Protein AF-A0A7S2CHX7-F1 (afdb_monomer_lite)

Structure (mmCIF, N/CA/C/O backbone):
data_AF-A0A7S2CHX7-F1
#
_entry.id   AF-A0A7S2CHX7-F1
#
loop_
_atom_site.group_PDB
_atom_site.id
_atom_site.type_symbol
_atom_site.label_atom_id
_atom_site.label_alt_id
_atom_site.label_comp_id
_atom_site.label_asym_id
_atom_site.label_entity_id
_atom_site.label_seq_id
_atom_site.pdbx_PDB_ins_code
_atom_site.Cartn_x
_atom_site.Cartn_y
_atom_site.Cartn_z
_atom_site.occupancy
_atom_site.B_iso_or_equiv
_atom_site.auth_seq_id
_atom_site.auth_comp_id
_atom_site.auth_asym_id
_atom_site.auth_atom_id
_atom_site.pdbx_PDB_model_num
ATOM 1 N N . SER A 1 1 ? 9.222 -17.373 0.001 1.00 63.88 1 SER A N 1
ATOM 2 C CA . SER A 1 1 ? 9.057 -16.154 0.825 1.00 63.88 1 SER A CA 1
ATOM 3 C C . SER A 1 1 ? 8.581 -14.912 0.051 1.00 63.88 1 SER A C 1
ATOM 5 O O . SER A 1 1 ? 8.335 -13.904 0.696 1.00 63.88 1 SER A O 1
ATOM 7 N N . LEU A 1 2 ? 8.325 -14.963 -1.270 1.00 80.69 2 LEU A N 1
ATOM 8 C CA . LEU A 1 2 ? 7.748 -13.833 -2.034 1.00 80.69 2 LEU A CA 1
ATOM 9 C C . LEU A 1 2 ? 6.298 -13.492 -1.632 1.00 80.69 2 LEU A C 1
ATOM 11 O O . LEU A 1 2 ? 5.944 -12.325 -1.510 1.00 80.69 2 LEU A O 1
ATOM 15 N N . MET A 1 3 ? 5.481 -14.513 -1.355 1.00 83.44 3 MET A N 1
ATOM 16 C CA . MET A 1 3 ? 4.083 -14.337 -0.939 1.00 83.44 3 MET A CA 1
ATOM 17 C C . MET A 1 3 ? 3.954 -13.505 0.345 1.00 83.44 3 MET A C 1
ATOM 19 O O . MET A 1 3 ? 3.057 -12.683 0.447 1.00 83.44 3 MET A O 1
ATOM 23 N N . ALA A 1 4 ? 4.880 -13.666 1.297 1.00 86.62 4 ALA A N 1
ATOM 24 C CA . ALA A 1 4 ? 4.875 -12.906 2.547 1.00 86.62 4 ALA A CA 1
ATOM 25 C C . ALA A 1 4 ? 5.188 -11.413 2.339 1.00 86.62 4 ALA A C 1
ATOM 27 O O . ALA A 1 4 ? 4.669 -10.581 3.073 1.00 86.62 4 ALA A O 1
ATOM 28 N N . LEU A 1 5 ? 5.999 -11.073 1.329 1.00 85.50 5 LEU A N 1
ATOM 29 C CA . LEU A 1 5 ? 6.276 -9.683 0.957 1.00 85.50 5 LEU A CA 1
ATOM 30 C C . LEU A 1 5 ? 5.083 -9.040 0.236 1.00 85.50 5 LEU A C 1
ATOM 32 O O . LEU A 1 5 ? 4.825 -7.855 0.409 1.00 85.50 5 LEU A O 1
ATOM 36 N N . TRP A 1 6 ? 4.355 -9.824 -0.562 1.00 85.12 6 TRP A N 1
ATOM 37 C CA . TRP A 1 6 ? 3.205 -9.340 -1.326 1.00 85.12 6 TRP A CA 1
ATOM 38 C C . TRP A 1 6 ? 1.910 -9.292 -0.508 1.00 85.12 6 TRP A C 1
ATOM 40 O O . TRP A 1 6 ? 1.062 -8.441 -0.750 1.00 85.12 6 TRP A O 1
ATOM 50 N N . PHE A 1 7 ? 1.766 -10.163 0.491 1.00 85.81 7 PHE A N 1
ATOM 51 C CA . PHE A 1 7 ? 0.548 -10.295 1.290 1.00 85.81 7 PHE A CA 1
ATOM 52 C C . PHE A 1 7 ? 0.029 -8.962 1.862 1.00 85.81 7 PHE A C 1
ATOM 54 O O . PHE A 1 7 ? -1.157 -8.685 1.671 1.00 85.81 7 PHE A O 1
ATOM 61 N N . PRO A 1 8 ? 0.866 -8.084 2.458 1.00 84.19 8 PRO A N 1
ATOM 62 C CA . PRO A 1 8 ? 0.408 -6.787 2.953 1.00 84.19 8 PRO A CA 1
ATOM 63 C C . PRO A 1 8 ? -0.263 -5.910 1.886 1.00 84.19 8 PRO A C 1
ATOM 65 O O . PRO A 1 8 ? -1.164 -5.147 2.224 1.00 84.19 8 PRO A O 1
ATOM 68 N N . ALA A 1 9 ? 0.097 -6.046 0.605 1.00 82.50 9 ALA A N 1
ATOM 69 C CA . ALA A 1 9 ? -0.471 -5.252 -0.489 1.00 82.50 9 ALA A CA 1
ATOM 70 C C . ALA A 1 9 ? -1.951 -5.566 -0.786 1.00 82.50 9 ALA A C 1
ATOM 72 O O . ALA A 1 9 ? -2.621 -4.782 -1.460 1.00 82.50 9 ALA A O 1
ATOM 73 N N . VAL A 1 10 ? -2.450 -6.706 -0.296 1.00 81.06 10 VAL A N 1
ATOM 74 C CA . VAL A 1 10 ? -3.850 -7.149 -0.428 1.00 81.06 10 VAL A CA 1
ATOM 75 C C . VAL A 1 10 ? -4.605 -7.035 0.902 1.00 81.06 10 VAL A C 1
ATOM 77 O O . VAL A 1 10 ? -5.827 -7.167 0.958 1.00 81.06 10 VAL A O 1
ATOM 80 N N . THR A 1 11 ? -3.892 -6.779 2.001 1.00 81.38 11 THR A N 1
ATOM 81 C CA . THR A 1 11 ? -4.528 -6.480 3.289 1.00 81.38 11 THR A CA 1
ATOM 82 C C . THR A 1 11 ? -5.188 -5.096 3.262 1.00 81.38 11 THR A C 1
ATOM 84 O O . THR A 1 11 ? -4.824 -4.241 2.462 1.00 81.38 11 THR A O 1
ATOM 87 N N . GLY A 1 12 ? -6.183 -4.866 4.128 1.00 75.25 12 GLY A N 1
ATOM 88 C CA . GLY A 1 12 ? -6.891 -3.574 4.211 1.00 75.25 12 GLY A CA 1
ATOM 89 C C . GLY A 1 12 ? -8.366 -3.597 3.796 1.00 75.25 12 GLY A C 1
ATOM 90 O O . GLY A 1 12 ? -9.030 -2.567 3.833 1.00 75.25 12 GLY A O 1
ATOM 91 N N . ILE A 1 13 ? -8.914 -4.775 3.494 1.00 79.88 13 ILE A N 1
ATOM 92 C CA . ILE A 1 13 ? -10.333 -5.014 3.161 1.00 79.88 13 ILE A CA 1
ATOM 93 C C . ILE A 1 13 ? -11.296 -4.401 4.204 1.00 79.88 13 ILE A C 1
ATOM 95 O O . ILE A 1 13 ? -12.375 -3.917 3.863 1.00 79.88 13 ILE A O 1
ATOM 99 N N . MET A 1 14 ? -10.880 -4.367 5.474 1.00 74.31 14 MET A N 1
ATOM 100 C CA . MET A 1 14 ? -11.663 -3.828 6.596 1.00 74.31 14 MET A CA 1
ATOM 101 C C . MET A 1 14 ? -11.613 -2.296 6.729 1.00 74.31 14 MET A C 1
ATOM 103 O O . MET A 1 14 ? -12.297 -1.734 7.578 1.00 74.31 14 MET A O 1
ATOM 107 N N . ALA A 1 15 ? -10.858 -1.574 5.895 1.00 73.00 15 ALA A N 1
ATOM 108 C CA . ALA A 1 15 ? -10.854 -0.110 5.944 1.00 73.00 15 ALA A CA 1
ATOM 109 C C . ALA A 1 15 ? -12.239 0.494 5.618 1.00 73.00 15 ALA A C 1
ATOM 111 O O . ALA A 1 15 ? -12.578 1.562 6.126 1.00 73.00 15 ALA A O 1
ATOM 112 N N . GLY A 1 16 ? -13.057 -0.204 4.818 1.00 67.56 16 GLY A N 1
ATOM 113 C CA . GLY A 1 16 ? -14.415 0.222 4.460 1.00 67.56 16 GLY A CA 1
ATOM 114 C C . GLY A 1 16 ? -15.423 0.147 5.613 1.00 67.56 16 GLY A C 1
ATOM 115 O O . GLY A 1 16 ? -16.306 0.997 5.706 1.00 67.56 16 GLY A O 1
ATOM 116 N N . SER A 1 17 ? -15.276 -0.804 6.544 1.00 73.88 17 SER A N 1
ATOM 117 C CA . SER A 1 17 ? -16.196 -0.933 7.687 1.00 73.88 17 SER A CA 1
ATOM 118 C C . SER A 1 17 ? -15.985 0.144 8.752 1.00 73.88 17 SER A C 1
ATOM 120 O O . SER A 1 17 ? -16.911 0.446 9.503 1.00 73.88 17 SER A O 1
ATOM 122 N N . ASN A 1 18 ? -14.805 0.775 8.788 1.00 73.44 18 ASN A N 1
ATOM 123 C CA . ASN A 1 18 ? -14.486 1.835 9.751 1.00 73.44 18 ASN A CA 1
ATOM 124 C C . ASN A 1 18 ? -15.334 3.109 9.572 1.00 73.44 18 ASN A C 1
ATOM 126 O O . ASN A 1 18 ? -15.339 3.949 10.467 1.00 73.44 18 ASN A O 1
ATOM 130 N N . ARG A 1 19 ? -16.052 3.259 8.448 1.00 73.56 19 ARG A N 1
ATOM 131 C CA . ARG A 1 19 ? -17.000 4.362 8.184 1.00 73.56 19 ARG A CA 1
ATOM 132 C C . ARG A 1 19 ? -18.447 3.894 8.022 1.00 73.56 19 ARG A C 1
ATOM 134 O O . ARG A 1 19 ? -19.266 4.581 7.427 1.00 73.56 19 ARG A O 1
ATOM 141 N N . SER A 1 20 ? -18.765 2.717 8.553 1.00 78.81 20 SER A N 1
ATOM 142 C CA . SER A 1 20 ? -20.105 2.133 8.443 1.00 78.81 20 SER A CA 1
ATOM 143 C C . SER A 1 20 ? -21.210 2.982 9.081 1.00 78.81 20 SER A C 1
ATOM 145 O O . SER A 1 20 ? -22.335 2.946 8.598 1.00 78.81 20 SER A O 1
ATOM 147 N N . ALA A 1 21 ? -20.891 3.774 10.111 1.00 75.19 21 ALA A N 1
ATOM 148 C CA . ALA A 1 21 ? -21.847 4.645 10.799 1.00 75.19 21 ALA A CA 1
ATOM 149 C C . ALA A 1 21 ? -22.312 5.856 9.965 1.00 75.19 21 ALA A C 1
ATOM 151 O O . ALA A 1 21 ? -23.382 6.391 10.236 1.00 75.19 21 ALA A O 1
ATOM 152 N N . ASP A 1 22 ? -21.533 6.258 8.954 1.00 82.19 22 ASP A N 1
ATOM 153 C CA . ASP A 1 22 ? -21.820 7.425 8.106 1.00 82.19 22 ASP A CA 1
ATOM 154 C C . ASP A 1 22 ? -22.509 7.036 6.779 1.00 82.19 22 ASP A C 1
ATOM 156 O O . ASP A 1 22 ? -22.731 7.884 5.915 1.00 82.19 22 ASP A O 1
ATOM 160 N N . LEU A 1 23 ? -22.809 5.747 6.577 1.00 81.81 23 LEU A N 1
ATOM 161 C CA . LEU A 1 23 ? -23.446 5.233 5.362 1.00 81.81 23 LEU A CA 1
ATOM 162 C C . LEU A 1 23 ? -24.971 5.226 5.502 1.00 81.81 23 LEU A C 1
ATOM 164 O O . LEU A 1 23 ? -25.503 4.774 6.511 1.00 81.81 23 LEU A O 1
ATOM 168 N N . GLU A 1 24 ? -25.667 5.636 4.440 1.00 81.62 24 GLU A N 1
ATOM 169 C CA . GLU A 1 24 ? -27.133 5.551 4.341 1.00 81.62 24 GLU A CA 1
ATOM 170 C C . GLU A 1 24 ? -27.634 4.092 4.385 1.00 81.62 24 GLU A C 1
ATOM 172 O O . GLU A 1 24 ? -28.606 3.793 5.073 1.00 81.62 24 GLU A O 1
ATOM 177 N N . ASP A 1 25 ? -26.928 3.169 3.714 1.00 86.69 25 ASP A N 1
ATOM 178 C CA . ASP A 1 25 ? -27.157 1.716 3.792 1.00 86.69 25 ASP A CA 1
ATOM 179 C C . ASP A 1 25 ? -25.823 0.958 3.974 1.00 86.69 25 ASP A C 1
ATOM 181 O O . ASP A 1 25 ? -25.170 0.589 2.985 1.00 86.69 25 ASP A O 1
ATOM 185 N N . PRO A 1 26 ? -25.379 0.707 5.219 1.00 82.19 26 PRO A N 1
ATOM 186 C CA . PRO A 1 26 ? -24.131 -0.006 5.483 1.00 82.19 26 PRO A CA 1
ATOM 187 C C . PRO A 1 26 ? -24.202 -1.493 5.112 1.00 82.19 26 PRO A C 1
ATOM 189 O O . PRO A 1 26 ? -23.207 -2.056 4.650 1.00 82.19 26 PRO A O 1
ATOM 192 N N . THR A 1 27 ? -25.359 -2.142 5.273 1.00 82.38 27 THR A N 1
ATOM 193 C CA . THR A 1 27 ? -25.518 -3.586 5.046 1.00 82.38 27 THR A CA 1
ATOM 194 C C . THR A 1 27 ? -25.360 -3.945 3.570 1.00 82.38 27 THR A C 1
ATOM 196 O O . THR A 1 27 ? -24.743 -4.962 3.251 1.00 82.38 27 THR A O 1
ATOM 199 N N . GLY A 1 28 ? -25.853 -3.098 2.661 1.00 85.62 28 GLY A N 1
ATOM 200 C CA . GLY A 1 28 ? -25.658 -3.263 1.221 1.00 85.62 28 GLY A CA 1
ATOM 201 C C . GLY A 1 28 ? -24.333 -2.699 0.695 1.00 85.62 28 GLY A C 1
ATOM 202 O O . GLY A 1 28 ? -23.717 -3.297 -0.194 1.00 85.62 28 GLY A O 1
ATOM 203 N N . SER A 1 29 ? -23.879 -1.558 1.223 1.00 86.69 29 SER A N 1
ATOM 204 C CA . SER A 1 29 ? -22.748 -0.812 0.645 1.00 86.69 29 SER A CA 1
ATOM 205 C C . SER A 1 29 ? -21.381 -1.386 1.008 1.00 86.69 29 SER A C 1
ATOM 207 O O . SER A 1 29 ? -20.488 -1.391 0.160 1.00 86.69 29 SER A O 1
ATOM 209 N N . ILE A 1 30 ? -21.211 -1.917 2.225 1.00 88.06 30 ILE A N 1
ATOM 210 C CA . ILE A 1 30 ? -19.948 -2.533 2.662 1.00 88.06 30 ILE A CA 1
ATOM 211 C C . ILE A 1 30 ? -19.552 -3.710 1.754 1.00 88.06 30 ILE A C 1
ATOM 213 O O . ILE A 1 30 ? -18.473 -3.649 1.162 1.00 88.06 30 ILE A O 1
ATOM 217 N N . PRO A 1 31 ? -20.384 -4.757 1.560 1.00 86.00 31 PRO A N 1
ATOM 218 C CA . PRO A 1 31 ? -19.972 -5.910 0.760 1.00 86.00 31 PRO A CA 1
ATOM 219 C C . PRO A 1 31 ? -19.713 -5.544 -0.707 1.00 86.00 31 PRO A C 1
ATOM 221 O O . PRO A 1 31 ? -18.741 -6.019 -1.294 1.00 86.00 31 PRO A O 1
ATOM 224 N N . LYS A 1 32 ? -20.536 -4.666 -1.297 1.00 87.38 32 LYS A N 1
ATOM 225 C CA . LYS A 1 32 ? -20.362 -4.223 -2.690 1.00 87.38 32 LYS A CA 1
ATOM 226 C C . LYS A 1 32 ? -19.091 -3.394 -2.865 1.00 87.38 32 LYS A C 1
ATOM 228 O O . LYS A 1 32 ? -18.314 -3.662 -3.779 1.00 87.38 32 LYS A O 1
ATOM 233 N N . GLY A 1 33 ? -18.864 -2.420 -1.982 1.00 88.25 33 GLY A N 1
ATOM 234 C CA . GLY A 1 33 ? -17.688 -1.554 -2.023 1.00 88.25 33 GLY A CA 1
ATOM 235 C C . GLY A 1 33 ? -16.395 -2.340 -1.835 1.00 88.25 33 GLY A C 1
ATOM 236 O O . GLY A 1 33 ? -15.457 -2.180 -2.613 1.00 88.25 33 GLY A O 1
ATOM 237 N N . THR A 1 34 ? -16.369 -3.254 -0.865 1.00 90.38 34 THR A N 1
ATOM 238 C CA . THR A 1 34 ? -15.211 -4.109 -0.597 1.00 90.38 34 THR A CA 1
ATOM 239 C C . THR A 1 34 ? -14.883 -5.035 -1.771 1.00 90.38 34 THR A C 1
ATOM 241 O O . THR A 1 34 ? -13.722 -5.116 -2.170 1.00 90.38 34 THR A O 1
ATOM 244 N N . LEU A 1 35 ? -15.879 -5.710 -2.359 1.00 89.19 35 LEU A N 1
ATOM 245 C CA . LEU A 1 35 ? -15.655 -6.585 -3.517 1.00 89.19 35 LEU A CA 1
ATOM 246 C C . LEU A 1 35 ? -15.174 -5.801 -4.741 1.00 89.19 35 LEU A C 1
ATOM 248 O O . LEU A 1 35 ? -14.233 -6.228 -5.410 1.00 89.19 35 LEU A O 1
ATOM 252 N N . PHE A 1 36 ? -15.780 -4.644 -5.014 1.00 90.81 36 PHE A N 1
ATOM 253 C CA . PHE A 1 36 ? -15.373 -3.801 -6.135 1.00 90.81 36 PHE A CA 1
ATOM 254 C C . PHE A 1 36 ? -13.944 -3.281 -5.958 1.00 90.81 36 PHE A C 1
ATOM 256 O O . PHE A 1 36 ? -13.139 -3.379 -6.883 1.00 90.81 36 PHE A O 1
ATOM 263 N N . ALA A 1 37 ? -13.603 -2.801 -4.758 1.00 90.31 37 ALA A N 1
ATOM 264 C CA . ALA A 1 37 ? -12.251 -2.358 -4.436 1.00 90.31 37 ALA A CA 1
ATOM 265 C C . ALA A 1 37 ? -11.226 -3.484 -4.631 1.00 90.31 37 ALA A C 1
ATOM 267 O O . ALA A 1 37 ? -10.195 -3.265 -5.261 1.00 90.31 37 ALA A O 1
ATOM 268 N N . GLN A 1 38 ? -11.532 -4.695 -4.160 1.00 91.00 38 GLN A N 1
ATOM 269 C CA . GLN A 1 38 ? -10.647 -5.852 -4.290 1.00 91.00 38 GLN A CA 1
ATOM 270 C C . GLN A 1 38 ? -10.428 -6.274 -5.750 1.00 91.00 38 GLN A C 1
ATOM 272 O O . GLN A 1 38 ? -9.308 -6.596 -6.148 1.00 91.00 38 GLN A O 1
ATOM 277 N N . ILE A 1 39 ? -11.488 -6.290 -6.561 1.00 92.69 39 ILE A N 1
ATOM 278 C CA . ILE A 1 39 ? -11.389 -6.625 -7.987 1.00 92.69 39 ILE A CA 1
ATOM 279 C C . ILE A 1 39 ? -10.574 -5.558 -8.717 1.00 92.69 39 ILE A C 1
ATOM 281 O O . ILE A 1 39 ? -9.673 -5.889 -9.486 1.00 92.69 39 ILE A O 1
ATOM 285 N N . PHE A 1 40 ? -10.847 -4.284 -8.440 1.00 93.69 40 PHE A N 1
ATOM 286 C CA . PHE A 1 40 ? -10.141 -3.172 -9.059 1.00 93.69 40 PHE A CA 1
ATOM 287 C C . PHE A 1 40 ? -8.638 -3.205 -8.756 1.00 93.69 40 PHE A C 1
ATOM 289 O O . PHE A 1 40 ? -7.831 -3.172 -9.684 1.00 93.69 40 PHE A O 1
ATOM 296 N N . THR A 1 41 ? -8.240 -3.347 -7.487 1.00 91.25 41 THR A N 1
ATOM 297 C CA . THR A 1 41 ? -6.816 -3.432 -7.114 1.00 91.25 41 THR A CA 1
ATOM 298 C C . THR A 1 41 ? -6.140 -4.655 -7.726 1.00 91.25 41 THR A C 1
ATOM 300 O O . THR A 1 41 ? -5.020 -4.547 -8.222 1.00 91.25 41 THR A O 1
ATOM 303 N N . SER A 1 42 ? -6.834 -5.796 -7.780 1.00 91.25 42 SER A N 1
ATOM 304 C CA . SER A 1 42 ? -6.326 -7.012 -8.428 1.00 91.25 42 SER A CA 1
ATOM 305 C C . SER A 1 42 ? -6.057 -6.797 -9.920 1.00 91.25 42 SER A C 1
ATOM 307 O O . SER A 1 42 ? -4.994 -7.176 -10.412 1.00 91.25 42 SER A O 1
ATOM 309 N N . ILE A 1 43 ? -6.977 -6.145 -10.640 1.00 95.50 43 ILE A N 1
ATOM 310 C CA . ILE A 1 43 ? -6.800 -5.811 -12.061 1.00 95.50 43 ILE A CA 1
ATOM 311 C C . ILE A 1 43 ? -5.614 -4.864 -12.249 1.00 95.50 43 ILE A C 1
ATOM 313 O O . ILE A 1 43 ? -4.793 -5.085 -13.140 1.00 95.50 43 ILE A O 1
ATOM 317 N N . VAL A 1 44 ? -5.489 -3.836 -11.406 1.00 94.31 44 VAL A N 1
ATOM 318 C CA . VAL A 1 44 ? -4.378 -2.877 -11.473 1.00 94.31 44 VAL A CA 1
ATOM 319 C C . VAL A 1 44 ? -3.036 -3.583 -11.256 1.00 94.31 44 VAL A C 1
ATOM 321 O O . VAL A 1 44 ? -2.125 -3.410 -12.065 1.00 94.31 44 VAL A O 1
ATOM 324 N N . TYR A 1 45 ? -2.915 -4.432 -10.230 1.00 91.69 45 TYR A N 1
ATOM 325 C CA . TYR A 1 45 ? -1.685 -5.186 -9.977 1.00 91.69 45 TYR A CA 1
ATOM 326 C C . TYR A 1 45 ? -1.318 -6.108 -11.143 1.00 91.69 45 TYR A C 1
ATOM 328 O O . TYR A 1 45 ? -0.176 -6.079 -11.599 1.00 91.69 45 TYR A O 1
ATOM 336 N N . LEU A 1 46 ? -2.273 -6.882 -11.667 1.00 92.88 46 LEU A N 1
ATOM 337 C CA . LEU A 1 46 ? -2.022 -7.774 -12.804 1.00 92.88 46 LEU A CA 1
ATOM 338 C C . LEU A 1 46 ? -1.622 -7.000 -14.065 1.00 92.88 46 LEU A C 1
ATOM 340 O O . LEU A 1 46 ? -0.722 -7.426 -14.787 1.00 92.88 46 LEU A O 1
ATOM 344 N N . SER A 1 47 ? -2.233 -5.838 -14.296 1.00 94.62 47 SER A N 1
ATOM 345 C CA . SER A 1 47 ? -1.893 -4.970 -15.425 1.00 94.62 47 SER A CA 1
ATOM 346 C C . SER A 1 47 ? -0.436 -4.503 -15.350 1.00 94.62 47 SER A C 1
ATOM 348 O O . SER A 1 47 ? 0.291 -4.620 -16.333 1.00 94.62 47 SER A O 1
ATOM 350 N N . PHE A 1 48 ? 0.033 -4.046 -14.183 1.00 90.81 48 PHE A N 1
ATOM 351 C CA . PHE A 1 48 ? 1.431 -3.631 -14.009 1.00 90.81 48 PHE A CA 1
ATOM 352 C C . PHE A 1 48 ? 2.424 -4.789 -14.132 1.00 90.81 48 PHE A C 1
ATOM 354 O O . PHE A 1 48 ? 3.494 -4.601 -14.704 1.00 90.81 48 PHE A O 1
ATOM 361 N N . VAL A 1 49 ? 2.070 -5.988 -13.656 1.00 91.00 49 VAL A N 1
ATOM 362 C CA . VAL A 1 49 ? 2.908 -7.189 -13.824 1.00 91.00 49 VAL A CA 1
ATOM 363 C C . VAL A 1 49 ? 3.146 -7.479 -15.308 1.00 91.00 49 VAL A C 1
ATOM 365 O O . VAL A 1 49 ? 4.287 -7.701 -15.712 1.00 91.00 49 VAL A O 1
ATOM 368 N N . VAL A 1 50 ? 2.089 -7.431 -16.126 1.00 93.12 50 VAL A N 1
ATOM 369 C CA . VAL A 1 50 ? 2.195 -7.643 -17.578 1.00 93.12 50 VAL A CA 1
ATOM 370 C C . VAL A 1 50 ? 2.989 -6.514 -18.238 1.00 93.12 50 VAL A C 1
ATOM 372 O O . VAL A 1 50 ? 3.924 -6.785 -18.986 1.00 93.12 50 VAL A O 1
ATOM 375 N N . LEU A 1 51 ? 2.676 -5.252 -17.928 1.00 91.31 51 LEU A N 1
ATOM 376 C CA . LEU A 1 51 ? 3.347 -4.093 -18.525 1.00 91.31 51 LEU A CA 1
ATOM 377 C C . LEU A 1 51 ? 4.852 -4.073 -18.228 1.00 91.31 51 LEU A C 1
ATOM 379 O O . LEU A 1 51 ? 5.652 -3.912 -19.146 1.00 91.31 51 LEU A O 1
ATOM 383 N N . TYR A 1 52 ? 5.258 -4.278 -16.973 1.00 90.25 52 TYR A N 1
ATOM 384 C CA . TYR A 1 52 ? 6.677 -4.294 -16.607 1.00 90.25 52 TYR A CA 1
ATOM 385 C C . TYR A 1 52 ? 7.422 -5.473 -17.232 1.00 90.25 52 TYR A C 1
ATOM 387 O O . TYR A 1 52 ? 8.549 -5.292 -17.689 1.00 90.25 52 TYR A O 1
ATOM 395 N N . GLY A 1 53 ? 6.777 -6.639 -17.342 1.00 88.50 53 GLY A N 1
ATOM 396 C CA . GLY A 1 53 ? 7.340 -7.792 -18.044 1.00 88.50 53 GLY A CA 1
ATOM 397 C C . GLY A 1 53 ? 7.539 -7.572 -19.549 1.00 88.50 53 GLY A C 1
ATOM 398 O O . GLY A 1 53 ? 8.442 -8.165 -20.131 1.00 88.50 53 GLY A O 1
ATOM 399 N N . CYS A 1 54 ? 6.734 -6.714 -20.183 1.00 89.81 54 CYS A N 1
ATOM 400 C CA . CYS A 1 54 ? 6.880 -6.376 -21.602 1.00 89.81 54 CYS A CA 1
ATOM 401 C C . CYS A 1 54 ? 7.915 -5.272 -21.871 1.00 89.81 54 CYS A C 1
ATOM 403 O O . CYS A 1 54 ? 8.456 -5.214 -22.973 1.00 89.81 54 CYS A O 1
ATOM 405 N N . ILE A 1 55 ? 8.163 -4.380 -20.906 1.00 88.88 55 ILE A N 1
ATOM 406 C CA . ILE A 1 55 ? 8.974 -3.167 -21.110 1.00 88.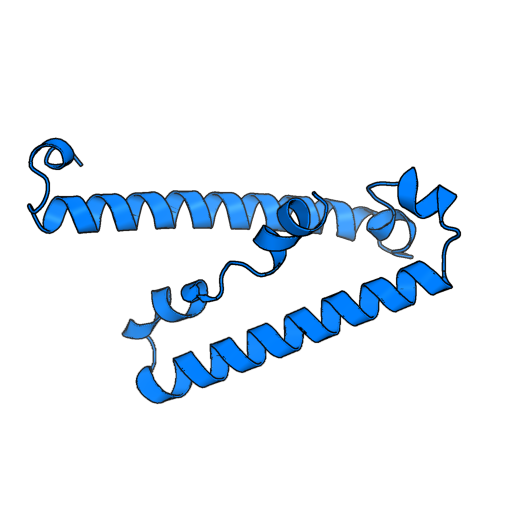88 55 ILE A CA 1
ATOM 407 C C . ILE A 1 55 ? 10.446 -3.373 -20.724 1.00 88.88 55 ILE A C 1
ATOM 409 O O . ILE A 1 55 ? 11.315 -2.754 -21.338 1.00 88.88 55 ILE A O 1
ATOM 413 N N . ALA A 1 56 ? 10.749 -4.218 -19.733 1.00 88.19 56 ALA A N 1
ATOM 414 C CA . ALA A 1 56 ? 12.107 -4.366 -19.210 1.00 88.19 56 ALA A CA 1
ATOM 415 C C . ALA A 1 56 ? 12.573 -5.826 -19.106 1.00 88.19 56 ALA A C 1
ATOM 417 O O . ALA A 1 56 ? 11.788 -6.713 -18.763 1.00 88.19 56 ALA A O 1
ATOM 418 N N . PRO A 1 57 ? 13.872 -6.092 -19.352 1.00 89.19 57 PRO A N 1
ATOM 419 C CA . PRO A 1 57 ? 14.451 -7.405 -19.122 1.00 89.19 57 PRO A CA 1
ATOM 420 C C . PRO A 1 57 ? 14.520 -7.713 -17.620 1.00 89.19 57 PRO A C 1
ATOM 422 O O . PRO A 1 57 ? 14.590 -6.823 -16.770 1.00 89.19 57 PRO A O 1
ATOM 425 N N . ARG A 1 58 ? 14.544 -9.011 -17.293 1.00 87.06 58 ARG A N 1
ATOM 426 C CA . ARG A 1 58 ? 14.530 -9.514 -15.910 1.00 87.06 58 ARG A CA 1
ATOM 427 C C . ARG A 1 58 ? 15.629 -8.910 -15.034 1.00 87.06 58 ARG A C 1
ATOM 429 O O . ARG A 1 58 ? 15.378 -8.657 -13.864 1.00 87.06 58 ARG A O 1
ATOM 436 N N . GLU A 1 59 ? 16.823 -8.703 -15.579 1.00 88.38 59 GLU A N 1
ATOM 437 C CA . GLU A 1 59 ? 17.969 -8.164 -14.835 1.00 88.38 59 GLU A CA 1
ATOM 438 C C . GLU A 1 59 ? 17.690 -6.742 -14.335 1.00 88.38 59 GLU A C 1
ATOM 440 O O . GLU A 1 59 ? 17.819 -6.472 -13.145 1.00 88.38 59 GLU A O 1
ATOM 445 N N . THR A 1 60 ? 17.164 -5.873 -15.203 1.00 87.00 60 THR A N 1
ATOM 446 C CA . THR A 1 60 ? 16.777 -4.505 -14.831 1.00 87.00 60 THR A CA 1
ATOM 447 C C . THR A 1 60 ? 15.695 -4.485 -13.751 1.00 87.00 60 THR A C 1
ATOM 449 O O . THR A 1 60 ? 15.772 -3.678 -12.832 1.00 87.00 60 THR A O 1
ATOM 452 N N . LEU A 1 61 ? 14.715 -5.392 -13.815 1.00 85.62 61 LEU A N 1
ATOM 453 C CA . LEU A 1 61 ? 13.643 -5.493 -12.812 1.00 85.62 61 LEU A CA 1
ATOM 454 C C . LEU A 1 61 ? 14.123 -6.023 -11.450 1.00 85.62 61 LEU A C 1
ATOM 456 O O . LEU A 1 61 ? 13.450 -5.806 -10.443 1.00 85.62 61 LEU A O 1
ATOM 460 N N . LEU A 1 62 ? 15.244 -6.751 -11.409 1.00 86.56 62 LEU A N 1
ATOM 461 C CA . LEU A 1 62 ? 15.829 -7.260 -10.166 1.00 86.56 62 LEU A CA 1
ATOM 462 C C . LEU A 1 62 ? 16.744 -6.229 -9.496 1.00 86.56 62 LEU A C 1
ATOM 464 O O . LEU A 1 62 ? 16.755 -6.151 -8.266 1.00 86.56 62 LEU A O 1
ATOM 468 N N . ASP A 1 63 ? 17.468 -5.442 -10.291 1.00 88.50 63 ASP A N 1
ATOM 469 C CA . ASP A 1 63 ? 18.396 -4.429 -9.785 1.00 88.50 63 ASP A CA 1
ATOM 470 C C . ASP A 1 63 ? 17.689 -3.112 -9.427 1.00 88.50 63 ASP A C 1
ATOM 472 O O . ASP A 1 63 ? 17.987 -2.508 -8.390 1.00 88.50 63 ASP A O 1
ATOM 476 N N . ASP A 1 64 ? 16.716 -2.672 -10.234 1.00 84.94 64 ASP A N 1
ATOM 477 C CA . ASP A 1 64 ? 16.032 -1.394 -10.031 1.00 84.94 64 ASP A CA 1
ATOM 478 C C . ASP A 1 64 ? 14.748 -1.538 -9.198 1.00 84.94 64 ASP A C 1
ATOM 480 O O . ASP A 1 64 ? 13.650 -1.803 -9.693 1.00 84.94 64 ASP A O 1
ATOM 484 N N . LYS A 1 65 ? 14.874 -1.275 -7.894 1.00 82.56 65 LYS A N 1
ATOM 485 C CA . LYS A 1 65 ? 13.744 -1.267 -6.947 1.00 82.56 65 LYS A CA 1
ATOM 486 C C . LYS A 1 65 ? 12.766 -0.106 -7.170 1.00 82.56 65 LYS A C 1
ATOM 488 O O . LYS A 1 65 ? 11.650 -0.160 -6.658 1.00 82.56 65 LYS A O 1
ATOM 493 N N . PHE A 1 66 ? 13.166 0.929 -7.911 1.00 84.31 66 PHE A N 1
ATOM 494 C CA . PHE A 1 66 ? 12.348 2.097 -8.246 1.00 84.31 66 PHE A CA 1
ATOM 495 C C . PHE A 1 66 ? 12.021 2.161 -9.742 1.00 84.31 66 PHE A C 1
ATOM 497 O O . PHE A 1 66 ? 11.684 3.230 -10.256 1.00 84.31 66 PHE A O 1
ATOM 504 N N . PHE A 1 67 ? 12.014 1.009 -10.421 1.00 87.06 67 PHE A N 1
ATOM 505 C CA . PHE A 1 67 ? 11.710 0.911 -11.848 1.00 87.06 67 PHE A CA 1
ATOM 506 C C . PHE A 1 67 ? 10.403 1.623 -12.237 1.00 87.06 67 PHE A C 1
ATOM 508 O O . PHE A 1 67 ? 10.335 2.281 -13.273 1.00 87.06 67 PHE A O 1
ATOM 515 N N . ALA A 1 68 ? 9.389 1.584 -11.364 1.00 85.25 68 ALA A N 1
ATOM 516 C CA . ALA A 1 68 ? 8.126 2.299 -11.556 1.00 85.25 68 ALA A CA 1
ATOM 517 C C . ALA A 1 68 ? 8.299 3.820 -11.755 1.00 85.25 68 ALA A C 1
ATOM 519 O O . ALA A 1 68 ? 7.584 4.416 -12.554 1.00 85.25 68 ALA A O 1
ATOM 520 N N . SER A 1 69 ? 9.255 4.450 -11.060 1.00 86.38 69 SER A N 1
ATOM 521 C CA . SER A 1 69 ? 9.591 5.870 -11.241 1.00 86.38 69 SER A CA 1
ATOM 522 C C . SER A 1 69 ? 10.364 6.097 -12.541 1.00 86.38 69 SER A C 1
ATOM 524 O O . SER A 1 69 ? 10.058 7.015 -13.301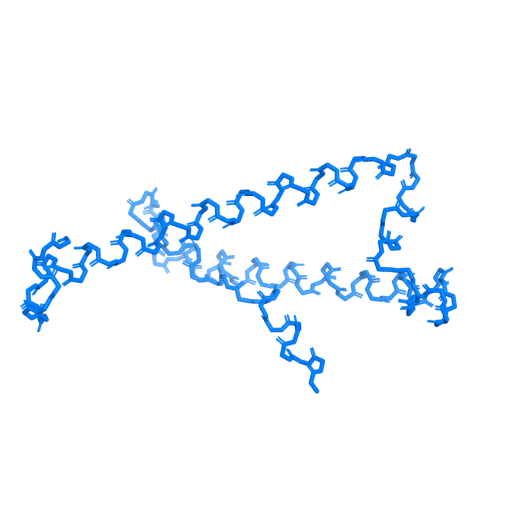 1.00 86.38 69 SER A O 1
ATOM 526 N N . SER A 1 70 ? 11.320 5.216 -12.852 1.00 83.56 70 SER A N 1
ATOM 527 C CA . SER A 1 70 ? 12.111 5.297 -14.086 1.00 83.56 70 SER A CA 1
ATOM 528 C C . SER A 1 70 ? 11.238 5.193 -15.346 1.00 83.56 70 SER A C 1
ATOM 530 O O . SER A 1 70 ? 11.430 5.956 -16.298 1.00 83.56 70 SER A O 1
ATOM 532 N N . ALA A 1 71 ? 10.231 4.313 -15.311 1.00 85.12 71 ALA A N 1
ATOM 533 C CA . ALA A 1 71 ? 9.262 4.092 -16.382 1.00 85.12 71 ALA A CA 1
ATOM 534 C C . ALA A 1 71 ? 8.208 5.214 -16.518 1.00 85.12 71 ALA A C 1
ATOM 536 O O . ALA A 1 71 ? 7.564 5.326 -17.562 1.00 85.12 71 ALA A O 1
ATOM 537 N N . ALA A 1 72 ? 8.029 6.066 -15.503 1.00 83.56 72 ALA A N 1
ATOM 538 C CA . ALA A 1 72 ? 7.006 7.109 -15.484 1.00 83.56 72 ALA A CA 1
ATOM 539 C C . ALA A 1 72 ? 7.447 8.388 -16.223 1.00 83.56 72 ALA A C 1
ATOM 541 O O . ALA A 1 72 ? 7.751 9.418 -15.623 1.00 83.56 72 ALA A O 1
ATOM 542 N N . TRP A 1 73 ? 7.474 8.351 -17.556 1.00 81.00 73 TRP A N 1
ATOM 543 C CA . TRP A 1 73 ? 7.669 9.549 -18.384 1.00 81.00 73 TRP A CA 1
ATOM 544 C C . TRP A 1 73 ? 6.345 10.317 -18.570 1.00 81.00 73 TRP A C 1
ATO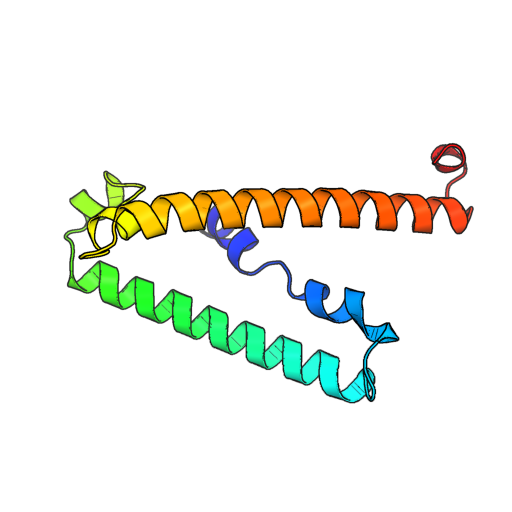M 546 O O . TRP A 1 73 ? 5.346 9.681 -18.907 1.00 81.00 73 TRP A O 1
ATOM 556 N N . PRO A 1 74 ? 6.280 11.660 -18.414 1.00 80.38 74 PRO A N 1
ATOM 557 C CA . PRO A 1 74 ? 7.353 12.620 -18.106 1.00 80.38 74 PRO A CA 1
ATOM 558 C C . PRO A 1 74 ? 7.528 12.941 -16.606 1.00 80.38 74 PRO A C 1
ATOM 560 O O . PRO A 1 74 ? 8.423 13.699 -16.242 1.00 80.38 74 PRO A O 1
ATOM 563 N N . ALA A 1 75 ? 6.683 12.405 -15.725 1.00 83.25 75 ALA A N 1
ATOM 564 C CA . ALA A 1 75 ? 6.587 12.823 -14.326 1.00 83.25 75 ALA A CA 1
ATOM 565 C C . ALA A 1 75 ? 7.250 11.832 -13.348 1.00 83.25 75 ALA A C 1
ATOM 567 O O . ALA A 1 75 ? 6.610 11.357 -12.411 1.00 83.25 75 ALA A O 1
ATOM 568 N N . LYS A 1 76 ? 8.541 11.540 -13.539 1.00 83.94 76 LYS A N 1
ATOM 569 C CA . LYS A 1 76 ? 9.294 10.585 -12.698 1.00 83.94 76 LYS A CA 1
ATOM 570 C C . LYS A 1 76 ? 9.259 10.969 -11.216 1.00 83.94 76 LYS A C 1
ATOM 572 O O . LYS A 1 76 ? 8.918 10.164 -10.352 1.00 83.94 76 LYS A O 1
ATO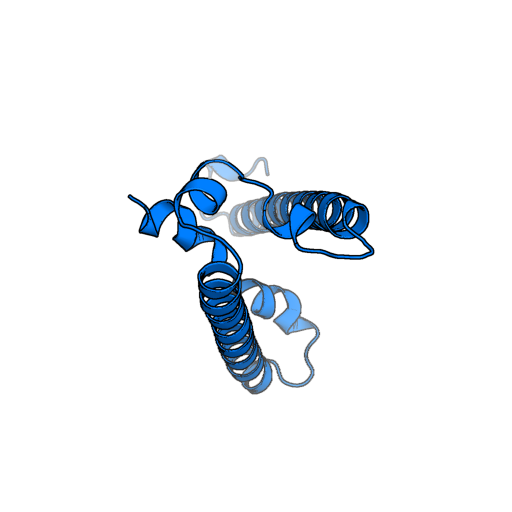M 577 N N . GLU A 1 77 ? 9.490 12.249 -10.933 1.00 86.25 77 GLU A N 1
ATOM 578 C CA . GLU A 1 77 ? 9.493 12.765 -9.560 1.00 86.25 77 GLU A CA 1
ATOM 579 C C . GLU A 1 77 ? 8.119 12.685 -8.891 1.00 86.25 77 GLU A C 1
ATOM 581 O O . GLU A 1 77 ? 8.024 12.481 -7.681 1.00 86.25 77 GLU A O 1
ATOM 586 N N . LEU A 1 78 ? 7.037 12.768 -9.672 1.00 89.25 78 LEU A N 1
ATOM 587 C CA . LEU A 1 78 ? 5.680 12.666 -9.139 1.00 89.25 78 LEU A CA 1
ATOM 588 C C . LEU A 1 78 ? 5.418 11.284 -8.534 1.00 89.25 78 LEU A C 1
ATOM 590 O O . LEU A 1 78 ? 4.742 11.193 -7.513 1.00 89.25 78 LEU A O 1
ATOM 594 N N . VAL A 1 79 ? 5.976 10.219 -9.120 1.00 89.88 79 VAL A N 1
ATOM 595 C CA . VAL A 1 79 ? 5.860 8.866 -8.561 1.00 89.88 79 VAL A CA 1
ATOM 596 C C . VAL A 1 79 ? 6.557 8.788 -7.208 1.00 89.88 79 VAL A C 1
ATOM 598 O O . VAL A 1 79 ? 5.988 8.249 -6.263 1.00 89.88 79 VAL A O 1
ATOM 601 N N . ILE A 1 80 ? 7.749 9.373 -7.079 1.00 87.69 80 ILE A N 1
ATOM 602 C CA . ILE A 1 80 ? 8.510 9.361 -5.823 1.00 87.69 80 ILE A CA 1
ATOM 603 C C . ILE A 1 80 ? 7.758 10.135 -4.735 1.00 87.69 80 ILE A C 1
ATOM 605 O O . ILE A 1 80 ? 7.515 9.593 -3.654 1.00 87.69 80 ILE A O 1
ATOM 609 N N . PHE A 1 81 ? 7.317 11.361 -5.027 1.00 91.25 81 PHE A N 1
ATOM 610 C CA . PHE A 1 81 ? 6.521 12.150 -4.083 1.00 91.25 81 PHE A CA 1
ATOM 611 C C . PHE A 1 81 ? 5.189 11.475 -3.741 1.00 91.25 81 PHE A C 1
ATOM 613 O O . PHE A 1 81 ? 4.781 11.480 -2.581 1.00 91.25 81 PHE A O 1
ATOM 620 N N . GLY A 1 82 ? 4.536 10.846 -4.720 1.00 91.25 82 GLY A N 1
ATOM 621 C CA . GLY A 1 82 ? 3.302 10.092 -4.521 1.00 91.25 82 GLY A CA 1
ATOM 622 C C . GLY A 1 82 ? 3.493 8.898 -3.588 1.00 91.25 82 GLY A C 1
ATOM 623 O O . GLY A 1 82 ? 2.711 8.719 -2.655 1.00 91.25 82 GLY A O 1
ATOM 624 N N . VAL A 1 83 ? 4.565 8.121 -3.772 1.00 91.31 83 VAL A N 1
ATOM 625 C CA . VAL A 1 83 ? 4.911 7.001 -2.884 1.00 91.31 83 VAL A CA 1
ATOM 626 C C . VAL A 1 83 ? 5.191 7.501 -1.468 1.00 91.31 83 VAL A C 1
ATOM 628 O O . VAL A 1 83 ? 4.677 6.919 -0.512 1.00 91.31 83 VAL A O 1
ATOM 631 N N . MET A 1 84 ? 5.938 8.598 -1.309 1.00 92.44 84 MET A N 1
ATOM 632 C CA . MET A 1 84 ? 6.201 9.188 0.009 1.00 92.44 84 MET A CA 1
ATOM 633 C C . MET A 1 84 ? 4.907 9.642 0.691 1.00 92.44 84 MET A C 1
ATOM 635 O O . MET A 1 84 ? 4.636 9.244 1.825 1.00 92.44 84 MET A O 1
ATOM 639 N N . ALA A 1 85 ? 4.077 10.416 -0.012 1.00 93.81 85 ALA A N 1
ATOM 640 C CA . ALA A 1 85 ? 2.807 10.910 0.508 1.00 93.81 85 ALA A CA 1
ATOM 641 C C . ALA A 1 85 ? 1.861 9.758 0.888 1.00 93.81 85 ALA A C 1
ATOM 643 O O . ALA A 1 85 ? 1.288 9.760 1.980 1.00 93.81 85 ALA A O 1
ATOM 644 N N . SER A 1 86 ? 1.754 8.737 0.033 1.00 92.38 86 SER A N 1
ATOM 645 C CA . SER A 1 86 ? 0.944 7.544 0.290 1.00 92.38 86 SER A CA 1
ATOM 646 C C . SER A 1 86 ? 1.453 6.755 1.496 1.00 92.38 86 SER A C 1
ATOM 648 O O . SER A 1 86 ? 0.655 6.313 2.320 1.00 92.38 86 SER A O 1
ATOM 650 N N . THR A 1 87 ? 2.771 6.594 1.638 1.00 92.44 87 THR A N 1
ATOM 651 C CA . THR A 1 87 ? 3.371 5.844 2.755 1.00 92.44 87 THR A CA 1
ATOM 652 C C . THR A 1 87 ? 3.153 6.561 4.085 1.00 92.44 87 THR A C 1
ATOM 654 O O . THR A 1 87 ? 2.778 5.930 5.072 1.00 92.44 87 THR A O 1
ATOM 657 N N . ILE A 1 88 ? 3.312 7.888 4.111 1.00 94.69 88 ILE A N 1
ATOM 658 C CA . ILE A 1 88 ? 3.039 8.703 5.302 1.00 94.69 88 ILE A CA 1
ATOM 659 C C . ILE A 1 88 ? 1.552 8.628 5.668 1.00 94.69 88 ILE A C 1
ATOM 661 O O . ILE A 1 88 ? 1.217 8.384 6.828 1.00 94.69 88 ILE A O 1
ATOM 665 N N . GLY A 1 89 ? 0.652 8.774 4.689 1.00 91.25 89 GLY A N 1
ATOM 666 C CA . GLY A 1 89 ? -0.792 8.661 4.908 1.00 91.25 89 GLY A CA 1
ATOM 667 C C . GLY A 1 89 ? -1.209 7.288 5.449 1.00 91.25 89 GLY A C 1
ATOM 668 O O . GLY A 1 89 ? -1.966 7.201 6.420 1.00 91.25 89 GLY A O 1
ATOM 669 N N . ALA A 1 90 ? -0.668 6.207 4.883 1.00 88.06 90 ALA A N 1
ATOM 670 C CA . ALA A 1 90 ? -0.887 4.847 5.373 1.00 88.06 90 ALA A CA 1
ATOM 671 C C . ALA A 1 90 ? -0.342 4.653 6.803 1.00 88.06 90 ALA A C 1
ATOM 673 O O . ALA A 1 90 ? -1.017 4.075 7.654 1.00 88.06 90 ALA A O 1
ATOM 674 N N . GLY A 1 91 ? 0.836 5.203 7.112 1.00 90.56 91 GLY A N 1
ATOM 675 C CA . GLY A 1 91 ? 1.410 5.161 8.459 1.00 90.56 91 GLY A CA 1
ATOM 676 C C . GLY A 1 91 ? 0.541 5.879 9.497 1.00 90.56 91 GLY A C 1
ATOM 677 O O . GLY A 1 91 ? 0.241 5.323 10.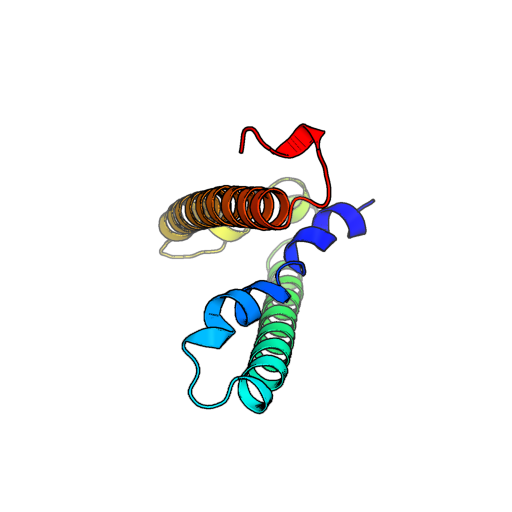554 1.00 90.56 91 GLY A O 1
ATOM 678 N N . LEU A 1 92 ? 0.067 7.086 9.179 1.00 91.31 92 LEU A N 1
ATOM 679 C CA . LEU A 1 92 ? -0.799 7.878 10.061 1.00 91.31 92 LEU A CA 1
ATOM 680 C C . LEU A 1 92 ? -2.156 7.207 10.308 1.00 91.31 92 LEU A C 1
ATOM 682 O O . LEU A 1 92 ? -2.648 7.173 11.439 1.00 91.31 92 LEU A O 1
ATOM 686 N N . THR A 1 93 ? -2.766 6.649 9.263 1.00 86.12 93 THR A N 1
ATOM 687 C CA . THR A 1 93 ? -4.035 5.914 9.394 1.00 86.12 93 THR A CA 1
ATOM 688 C C . THR A 1 93 ? -3.869 4.633 10.211 1.00 86.12 93 THR A C 1
ATOM 690 O O . THR A 1 93 ? -4.734 4.324 11.032 1.00 86.12 93 THR A O 1
ATOM 693 N N . SER A 1 94 ? -2.740 3.932 10.075 1.00 86.88 94 SER A N 1
ATOM 694 C CA . SER A 1 94 ? -2.419 2.769 10.907 1.00 86.88 94 SER A CA 1
ATOM 695 C C . SER A 1 94 ? -2.223 3.146 12.379 1.00 86.88 94 SER A C 1
ATOM 697 O O . SER A 1 94 ? -2.755 2.468 13.257 1.00 86.88 94 SER A O 1
ATOM 699 N N . LEU A 1 95 ? -1.507 4.241 12.664 1.00 89.50 95 LEU A N 1
ATOM 700 C CA . LEU A 1 95 ? -1.295 4.748 14.027 1.00 89.50 95 LEU A CA 1
ATOM 701 C C . LEU A 1 95 ? -2.622 5.115 14.702 1.00 89.50 95 LEU A C 1
ATOM 703 O O . LEU A 1 95 ? -2.906 4.674 15.812 1.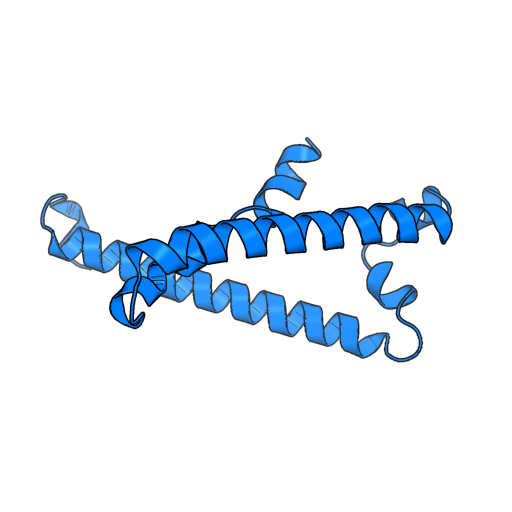00 89.50 95 LEU A O 1
ATOM 707 N N . THR A 1 96 ? -3.458 5.890 14.012 1.00 87.12 96 THR A N 1
ATOM 708 C CA . THR A 1 96 ? -4.751 6.353 14.544 1.00 87.12 96 THR A CA 1
ATOM 709 C C . THR A 1 96 ? -5.788 5.241 14.675 1.00 87.12 96 THR A C 1
ATOM 711 O O . THR A 1 96 ? -6.598 5.268 15.599 1.00 87.12 96 THR A O 1
ATOM 714 N N . SER A 1 97 ? -5.781 4.251 13.781 1.00 82.06 97 SER A N 1
ATOM 715 C CA . SER A 1 97 ? -6.682 3.098 13.891 1.00 82.06 97 SER A CA 1
ATOM 716 C C . SER A 1 97 ? -6.259 2.181 15.038 1.00 82.06 97 SER A C 1
ATOM 718 O O . SER A 1 97 ? -7.110 1.737 15.804 1.00 82.06 97 SER A O 1
ATOM 720 N N . GLY A 1 98 ? -4.952 1.948 15.207 1.00 84.56 98 GLY A N 1
ATOM 721 C CA . GLY A 1 98 ? -4.415 1.132 16.296 1.00 84.56 98 GLY A CA 1
ATOM 722 C C . GLY A 1 98 ? -4.752 1.689 17.680 1.00 84.56 98 GLY A C 1
ATOM 723 O O . GLY A 1 98 ? -5.210 0.941 18.541 1.00 84.56 98 GLY A O 1
ATOM 724 N N . THR A 1 99 ? -4.607 3.003 17.884 1.00 85.50 99 THR A N 1
ATOM 725 C CA . THR A 1 99 ? -4.962 3.638 19.166 1.00 85.50 99 THR A CA 1
ATOM 726 C C . THR A 1 99 ? -6.461 3.582 19.448 1.00 85.50 99 THR A C 1
ATOM 728 O O . THR A 1 99 ? -6.854 3.264 20.565 1.00 85.50 99 THR A O 1
ATOM 731 N N . ARG A 1 100 ? -7.313 3.809 18.438 1.00 82.12 100 ARG A N 1
ATOM 732 C CA . ARG A 1 100 ? -8.777 3.699 18.585 1.00 82.12 100 ARG A CA 1
ATOM 733 C C . ARG A 1 100 ? -9.218 2.292 18.970 1.00 82.12 100 ARG A C 1
ATOM 735 O O . ARG A 1 100 ? -10.060 2.146 19.850 1.00 82.12 100 ARG A O 1
ATOM 742 N N . LEU A 1 101 ? -8.650 1.274 18.323 1.00 83.50 101 LEU A N 1
ATOM 743 C CA . LEU A 1 101 ? -8.936 -0.121 18.652 1.00 83.50 101 LEU A CA 1
ATOM 744 C C . LEU A 1 101 ? -8.503 -0.447 20.087 1.00 83.50 101 LEU A C 1
ATOM 746 O O . LEU A 1 101 ? -9.267 -1.067 20.821 1.00 83.50 101 LEU A O 1
ATOM 750 N N . LEU A 1 102 ? -7.322 0.016 20.509 1.00 84.25 102 LEU A N 1
ATOM 751 C CA . LEU A 1 102 ? -6.819 -0.206 21.865 1.00 84.25 102 LEU A CA 1
ATOM 752 C C . LEU A 1 102 ? -7.721 0.434 22.932 1.00 84.25 102 LEU A C 1
ATOM 754 O O . LEU A 1 102 ? -8.106 -0.242 23.885 1.00 84.25 102 LEU A O 1
ATOM 758 N N . SER A 1 103 ? -8.108 1.699 22.750 1.00 82.88 103 SER A N 1
ATOM 759 C CA . SER A 1 103 ? -8.996 2.398 23.688 1.00 82.88 103 SER A CA 1
ATOM 760 C C . SER A 1 103 ? -10.417 1.822 23.697 1.00 82.88 103 SER A C 1
ATOM 762 O O . SER A 1 103 ? -11.049 1.774 24.748 1.00 82.88 103 SER A O 1
ATOM 764 N N . ALA A 1 104 ? -10.924 1.324 22.563 1.00 81.56 104 ALA A N 1
ATOM 765 C CA . ALA A 1 104 ? -12.211 0.625 22.524 1.00 81.56 104 ALA A CA 1
ATOM 766 C C . ALA A 1 104 ? -12.184 -0.676 23.348 1.00 81.56 104 ALA A C 1
ATOM 768 O O . ALA A 1 104 ? -13.118 -0.947 24.099 1.00 81.56 104 ALA A O 1
ATOM 769 N N . ILE A 1 105 ? -11.091 -1.443 23.266 1.00 82.81 105 ILE A N 1
ATOM 770 C CA . ILE A 1 105 ? -10.892 -2.656 24.076 1.00 82.81 105 ILE A CA 1
ATOM 771 C C . ILE A 1 105 ? -10.760 -2.304 25.567 1.00 82.81 105 ILE A C 1
ATOM 773 O O . ILE A 1 105 ? -11.327 -2.991 26.416 1.00 82.81 105 ILE A O 1
ATOM 777 N N . ALA A 1 106 ? -10.048 -1.225 25.902 1.00 81.81 106 ALA A N 1
ATOM 778 C CA . ALA A 1 106 ? -9.917 -0.755 27.281 1.00 81.81 106 ALA A CA 1
ATOM 779 C C . ALA A 1 106 ? -11.271 -0.331 27.890 1.00 81.81 106 ALA A C 1
ATOM 781 O O . ALA A 1 106 ? -11.562 -0.653 29.047 1.00 81.81 106 ALA A O 1
ATOM 782 N N . ALA A 1 107 ? -12.131 0.322 27.099 1.00 79.94 107 ALA A N 1
ATOM 783 C CA . ALA A 1 107 ? -13.475 0.732 27.511 1.00 79.94 107 ALA A CA 1
ATOM 784 C C . ALA A 1 107 ? -14.404 -0.455 27.827 1.00 79.94 107 ALA A C 1
ATOM 786 O O . ALA A 1 107 ? -15.246 -0.346 28.722 1.00 79.94 107 ALA A O 1
ATOM 787 N N . ASP A 1 108 ? -14.212 -1.594 27.154 1.00 81.62 108 ASP A N 1
ATOM 788 C CA . ASP A 1 108 ? -14.996 -2.820 27.353 1.00 81.62 108 ASP A CA 1
ATOM 789 C C . ASP A 1 108 ? -14.654 -3.548 28.676 1.00 81.62 108 ASP A C 1
ATOM 791 O O . ASP A 1 108 ? -15.319 -4.504 29.065 1.00 81.62 108 ASP A O 1
ATOM 795 N N . LYS A 1 109 ? -13.625 -3.090 29.419 1.00 74.56 109 LYS A N 1
ATOM 796 C CA . LYS A 1 109 ? -13.181 -3.607 30.740 1.00 74.56 109 LYS A CA 1
ATOM 797 C C . LYS A 1 109 ? -12.924 -5.123 30.799 1.00 74.56 109 LYS A C 1
ATOM 799 O O . LYS A 1 109 ? -12.761 -5.673 31.888 1.00 74.56 109 LYS A O 1
ATOM 804 N N . THR A 1 110 ? -12.837 -5.791 29.652 1.00 74.94 110 THR A N 1
ATOM 805 C CA . THR A 1 110 ? -12.606 -7.236 29.524 1.00 74.94 110 THR A CA 1
ATOM 806 C C . THR A 1 110 ? -11.188 -7.635 29.929 1.00 74.94 110 THR A C 1
ATOM 808 O O . THR A 1 110 ? -10.976 -8.745 30.415 1.00 74.94 110 THR A O 1
ATOM 811 N N . LEU A 1 111 ? -10.216 -6.723 29.801 1.00 74.62 111 LEU A N 1
ATOM 812 C CA . LEU A 1 111 ? -8.820 -6.946 30.177 1.00 74.62 111 LEU A CA 1
ATOM 813 C C . LEU A 1 111 ? -8.357 -5.946 31.259 1.00 74.62 111 LEU A C 1
ATOM 815 O O . LEU A 1 111 ? -8.140 -4.771 30.957 1.00 74.62 111 LEU A O 1
ATOM 819 N N . PRO A 1 112 ? -8.131 -6.386 32.514 1.00 63.28 112 PRO A N 1
ATOM 820 C CA . PRO A 1 112 ? -7.801 -5.490 33.630 1.00 63.28 112 PRO A CA 1
ATOM 821 C C . PRO A 1 112 ? -6.453 -4.759 33.490 1.00 63.28 112 PRO A C 1
ATOM 823 O O . PRO A 1 112 ? -6.273 -3.706 34.097 1.00 63.28 112 PRO A O 1
ATOM 826 N N . ILE A 1 113 ? -5.530 -5.269 32.665 1.00 74.31 113 ILE A N 1
ATOM 827 C CA . ILE A 1 113 ? -4.209 -4.661 32.398 1.00 74.31 113 ILE A CA 1
ATOM 828 C C . ILE A 1 113 ? -4.318 -3.422 31.484 1.00 74.31 113 ILE A C 1
ATOM 830 O O . ILE A 1 113 ? -3.449 -2.556 31.512 1.00 74.31 113 ILE A O 1
ATOM 834 N N . LEU A 1 114 ? -5.398 -3.293 30.704 1.00 65.00 114 LEU A N 1
ATOM 835 C CA . LEU A 1 114 ? -5.585 -2.219 29.716 1.00 65.00 114 LEU A CA 1
ATOM 836 C C . LEU A 1 114 ? -6.327 -0.987 30.255 1.00 65.00 114 LEU A C 1
ATOM 838 O O . LEU A 1 114 ? -6.505 -0.025 29.524 1.00 65.00 114 LEU A O 1
ATOM 842 N N . ARG A 1 115 ? -6.702 -0.964 31.541 1.00 61.72 115 ARG A N 1
ATOM 843 C CA . ARG A 1 115 ? -7.524 0.097 32.162 1.00 61.72 115 ARG A CA 1
ATOM 844 C C . ARG A 1 115 ? -6.852 1.483 32.247 1.00 61.72 115 ARG A C 1
ATOM 846 O O . ARG A 1 115 ? -7.505 2.445 32.637 1.00 61.72 115 ARG A O 1
ATOM 853 N N . ILE A 1 116 ? -5.553 1.570 31.954 1.00 67.12 116 ILE A N 1
ATOM 854 C CA . ILE A 1 116 ? -4.783 2.826 31.896 1.00 67.12 116 ILE A CA 1
ATOM 855 C C . ILE A 1 116 ? -4.970 3.570 30.556 1.00 67.12 116 ILE A C 1
ATOM 857 O O . ILE A 1 116 ? -4.677 4.764 30.503 1.00 67.12 116 ILE A O 1
ATOM 861 N N . PHE A 1 117 ? -5.430 2.872 29.506 1.00 59.53 117 PHE A N 1
ATOM 862 C CA . PHE A 1 117 ? -5.604 3.372 28.133 1.00 59.53 117 PHE A CA 1
ATOM 863 C C . PHE A 1 117 ? -7.061 3.690 27.771 1.00 59.53 117 PHE A C 1
ATOM 865 O O . PHE A 1 117 ? -7.969 3.258 28.517 1.00 59.53 117 PHE A O 1
#

pLDDT: mean 84.45, std 7.42, range [59.53, 95.5]

Sequence (117 aa):
SLMALWFPAVTGIMAGSNRSADLEDPTGSIPKGTLFAQIFTSIVYLSFVVLYGCIAPRETLLDDKFFASSAAWPAKELVIFGVMASTIGAGLTSLTSGTRLLSAIAADKTLPILRIF

Organism: NCBI:txid327968

Secondary structure (DSSP, 8-state):
-HHHHHGGGG--GGGTGGGGGG-S-HHHHHHHHHHHHHHHHHHHHHHHHHHHHHHS-HHHHHH-TTHHHHT--S-HHHHHHHHHHHHHHHHHHHHHHHHHHHHHHHHTT--GGGTT-

Foldseek 3Di:
DVCVVCVVVLPDLCVLVVCLVVDPDSPPCSVVVSVVVNVVSVVVVVVVVVVCPVPDDPVCVVPDPLVVLVPDPPCSVCVVVVVVVVVVVVVVVVVVVVVVVLVVVCVVVPDVVSVVD

InterPro domains:
  IPR004841 Amino acid permease/SLC12A domain [PF00324] (2-116)
  IPR004842 SLC12A transporter family [PTHR11827] (2-117)

Radius of gyration: 19.43 Å; chains: 1; bounding box: 46×29×55 Å